Protein AF-A0A0B7A021-F1 (afdb_monomer)

Organism: NCBI:txid1028688

Radius of gyration: 15.33 Å; Cα contacts (8 Å, |Δi|>4): 39; chains: 1; bounding box: 28×19×52 Å

Mean predicted aligned error: 7.0 Å

Secondary structure (DSSP, 8-state):
------HHHHHHHIIIIIS-EE--EETTEE---EE--SS--TT-TTHHHHHHHHHHHHHHGGG--

pLDDT: mean 83.32, std 12.31, range [44.66, 96.19]

Structure (mmCIF, N/CA/C/O backbone):
data_AF-A0A0B7A021-F1
#
_entry.id   AF-A0A0B7A021-F1
#
loop_
_atom_site.group_PDB
_atom_site.id
_atom_site.type_symbol
_atom_site.label_atom_id
_atom_site.label_alt_id
_atom_site.label_comp_id
_atom_site.label_asym_id
_atom_site.label_entity_id
_atom_site.label_seq_id
_atom_site.pdbx_PDB_ins_code
_atom_site.Cartn_x
_atom_site.Cartn_y
_atom_site.Cartn_z
_atom_site.occupancy
_atom_site.B_iso_or_equiv
_atom_site.auth_seq_id
_atom_site.auth_comp_id
_atom_site.auth_asym_id
_atom_site.auth_atom_id
_atom_site.pdbx_PDB_model_num
ATOM 1 N N . GLU A 1 1 ? 12.519 3.521 -18.711 1.00 49.06 1 GLU A N 1
ATOM 2 C CA . GLU A 1 1 ? 13.325 3.048 -17.569 1.00 49.06 1 GLU A CA 1
ATOM 3 C C . GLU A 1 1 ? 12.690 1.807 -16.974 1.00 49.06 1 GLU A C 1
ATOM 5 O O . GLU A 1 1 ? 11.487 1.807 -16.734 1.00 49.06 1 GLU A O 1
ATOM 10 N N . SER A 1 2 ? 13.471 0.745 -16.790 1.00 63.88 2 SER A N 1
ATOM 11 C CA . SER A 1 2 ? 13.057 -0.413 -16.000 1.00 63.88 2 SER A CA 1
ATOM 12 C C . SER A 1 2 ? 13.134 -0.042 -14.523 1.00 63.88 2 SER A C 1
ATOM 14 O O . SER A 1 2 ? 14.183 0.398 -14.053 1.00 63.88 2 SER A O 1
ATOM 16 N N . ILE A 1 3 ? 12.033 -0.204 -13.796 1.00 68.62 3 ILE A N 1
ATOM 17 C CA . ILE A 1 3 ? 12.016 0.001 -12.349 1.00 68.62 3 ILE A CA 1
ATOM 18 C C . ILE A 1 3 ? 12.918 -1.090 -11.748 1.00 68.62 3 ILE A C 1
ATOM 20 O O . ILE A 1 3 ? 12.658 -2.271 -11.966 1.00 68.62 3 ILE A O 1
ATOM 24 N N . ASN A 1 4 ? 14.007 -0.703 -11.077 1.00 82.50 4 ASN A N 1
ATOM 25 C CA . ASN A 1 4 ? 14.988 -1.618 -10.479 1.00 82.50 4 ASN A CA 1
ATOM 26 C C . ASN A 1 4 ? 14.401 -2.275 -9.216 1.00 82.50 4 ASN A C 1
ATOM 28 O O . ASN A 1 4 ? 14.755 -1.918 -8.099 1.00 82.50 4 ASN A O 1
ATOM 32 N N . ILE A 1 5 ? 13.418 -3.149 -9.421 1.00 85.25 5 ILE A N 1
ATOM 33 C CA . ILE A 1 5 ? 12.684 -3.896 -8.399 1.00 85.25 5 ILE A CA 1
ATOM 34 C C . ILE A 1 5 ? 12.970 -5.372 -8.627 1.00 85.25 5 ILE A C 1
ATOM 36 O O . ILE A 1 5 ? 12.701 -5.896 -9.713 1.00 85.25 5 ILE A O 1
ATOM 40 N N . ASP A 1 6 ? 13.482 -6.045 -7.602 1.00 91.50 6 ASP A N 1
ATOM 41 C CA . ASP A 1 6 ? 13.735 -7.479 -7.646 1.00 91.50 6 ASP A CA 1
ATOM 42 C C . ASP A 1 6 ? 12.565 -8.301 -7.060 1.00 91.50 6 ASP A C 1
ATOM 44 O O . ASP A 1 6 ? 11.522 -7.793 -6.628 1.00 91.50 6 ASP A O 1
ATOM 48 N N . GLY A 1 7 ? 12.711 -9.629 -7.057 1.00 91.94 7 GLY A N 1
ATOM 49 C CA . GLY A 1 7 ? 11.685 -10.519 -6.508 1.00 91.94 7 GLY A CA 1
ATOM 50 C C . GLY A 1 7 ? 11.465 -10.361 -4.995 1.00 91.94 7 GLY A C 1
ATOM 51 O O . GLY A 1 7 ? 10.363 -10.627 -4.505 1.00 91.94 7 GLY A O 1
ATOM 52 N N . LYS A 1 8 ? 12.479 -9.931 -4.236 1.00 92.31 8 LYS A N 1
ATOM 53 C CA . LYS A 1 8 ? 12.369 -9.686 -2.791 1.00 92.31 8 LYS A CA 1
ATOM 54 C C . LYS A 1 8 ? 11.592 -8.401 -2.534 1.00 92.31 8 LYS A C 1
ATOM 56 O O . LYS A 1 8 ? 10.705 -8.418 -1.678 1.00 92.31 8 LYS A O 1
ATOM 61 N N . ASP A 1 9 ? 11.858 -7.356 -3.308 1.00 90.50 9 ASP A N 1
ATOM 62 C CA . ASP A 1 9 ? 11.113 -6.099 -3.278 1.00 90.50 9 ASP A CA 1
ATOM 63 C C . ASP A 1 9 ? 9.637 -6.345 -3.598 1.00 90.50 9 ASP A C 1
ATOM 65 O O . ASP A 1 9 ? 8.745 -5.925 -2.856 1.00 90.50 9 ASP A O 1
ATOM 69 N N . MET A 1 10 ? 9.361 -7.126 -4.648 1.00 89.38 10 MET A N 1
ATOM 70 C CA . MET A 1 10 ? 7.992 -7.470 -5.032 1.00 89.38 10 MET A CA 1
ATOM 71 C C . MET A 1 10 ? 7.264 -8.250 -3.931 1.00 89.38 10 MET A C 1
ATOM 73 O O . MET A 1 10 ? 6.103 -7.972 -3.619 1.00 89.38 10 MET A O 1
ATOM 77 N N . ARG A 1 11 ? 7.948 -9.20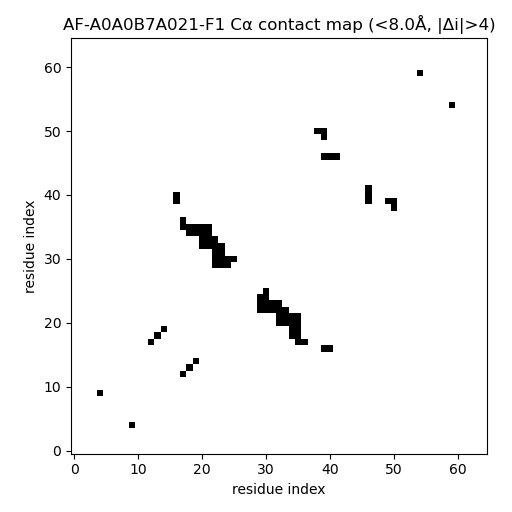7 -3.292 1.00 91.12 11 ARG A N 1
ATOM 78 C CA . ARG A 1 11 ? 7.392 -9.954 -2.157 1.00 91.12 11 ARG A CA 1
ATOM 79 C C . ARG A 1 11 ? 7.086 -9.034 -0.978 1.00 91.12 11 ARG A C 1
ATOM 81 O O . ARG A 1 11 ? 6.037 -9.178 -0.353 1.00 91.12 11 ARG A O 1
ATOM 88 N N . LEU A 1 12 ? 7.972 -8.085 -0.685 1.00 89.12 12 LEU A N 1
ATOM 89 C CA . LEU A 1 12 ? 7.775 -7.120 0.389 1.00 89.12 12 LEU A CA 1
ATOM 90 C C . LEU A 1 12 ? 6.558 -6.224 0.118 1.00 89.12 12 LEU A C 1
ATOM 92 O O . LEU A 1 12 ? 5.689 -6.097 0.982 1.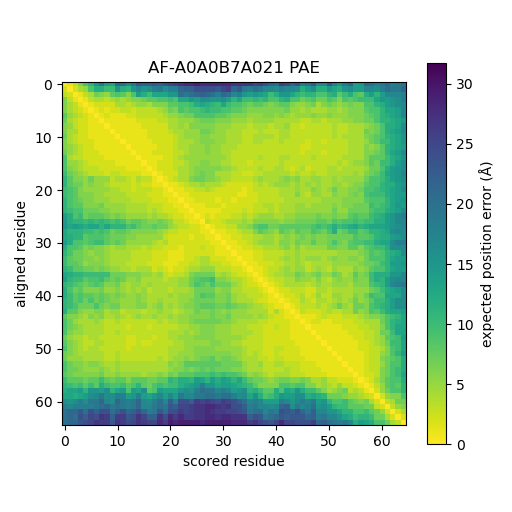00 89.12 12 LEU A O 1
ATOM 96 N N . ILE A 1 13 ? 6.454 -5.657 -1.088 1.00 87.69 13 ILE A N 1
ATOM 97 C CA . ILE A 1 13 ? 5.317 -4.820 -1.497 1.00 87.69 13 ILE A CA 1
ATOM 98 C C . ILE A 1 13 ? 4.011 -5.619 -1.404 1.00 87.69 13 ILE A C 1
ATOM 100 O O . ILE A 1 13 ? 3.037 -5.138 -0.822 1.00 87.69 13 ILE A O 1
ATOM 104 N N . LYS A 1 14 ? 3.998 -6.865 -1.895 1.00 87.94 14 LYS A N 1
ATOM 105 C CA . LYS A 1 14 ? 2.828 -7.752 -1.823 1.00 87.94 14 LYS A CA 1
ATOM 106 C C . LYS A 1 14 ? 2.387 -8.004 -0.380 1.00 87.94 14 LYS A C 1
ATOM 108 O O . LYS A 1 14 ? 1.211 -7.835 -0.062 1.00 87.94 14 LYS A O 1
ATOM 113 N N . ASN A 1 15 ? 3.314 -8.347 0.507 1.00 87.56 15 ASN A N 1
ATOM 114 C CA . ASN A 1 15 ? 2.981 -8.634 1.902 1.00 87.56 15 ASN A CA 1
ATOM 115 C C . ASN A 1 15 ? 2.465 -7.387 2.638 1.00 87.56 15 ASN A C 1
ATOM 117 O O . ASN A 1 15 ? 1.530 -7.481 3.428 1.00 87.56 15 ASN A O 1
ATOM 121 N N . MET A 1 16 ? 3.055 -6.216 2.376 1.00 85.50 16 MET A N 1
ATOM 122 C CA . MET A 1 16 ? 2.705 -4.984 3.089 1.00 85.50 16 MET A CA 1
ATOM 123 C C . MET A 1 16 ? 1.453 -4.281 2.558 1.00 85.50 16 MET A C 1
ATOM 125 O O . MET A 1 16 ? 0.761 -3.632 3.342 1.00 85.50 16 MET A O 1
ATOM 129 N N . TYR A 1 17 ? 1.184 -4.370 1.253 1.00 83.94 17 TYR A N 1
ATOM 130 C CA . TYR A 1 17 ? 0.142 -3.572 0.597 1.00 83.94 17 TYR A CA 1
ATOM 131 C C . TYR A 1 17 ? -0.924 -4.398 -0.121 1.00 83.94 17 TYR A C 1
ATOM 133 O O . TYR A 1 17 ? -2.041 -3.916 -0.251 1.00 83.94 17 TYR A O 1
ATOM 141 N N . TRP A 1 18 ? -0.652 -5.634 -0.547 1.00 84.44 18 TRP A N 1
ATOM 142 C CA . TRP A 1 18 ? -1.680 -6.480 -1.174 1.00 84.44 18 TRP A CA 1
ATOM 143 C C . TRP A 1 18 ? -2.392 -7.378 -0.159 1.00 84.44 18 TRP A C 1
ATOM 145 O O . TRP A 1 18 ? -3.609 -7.495 -0.173 1.00 84.44 18 TRP A O 1
ATOM 155 N N . GLN A 1 19 ? -1.642 -7.997 0.754 1.00 86.00 19 GLN A N 1
ATOM 156 C CA . GLN A 1 19 ? -2.181 -8.951 1.736 1.00 86.00 19 GLN A CA 1
ATOM 157 C C . GLN A 1 19 ? -2.519 -8.303 3.085 1.00 86.00 19 GLN A C 1
ATOM 159 O O . GLN A 1 19 ? -2.582 -8.983 4.107 1.00 86.00 19 GLN A O 1
ATOM 164 N N . HIS A 1 20 ? -2.707 -6.984 3.111 1.00 87.25 20 HIS A N 1
ATOM 165 C CA . HIS A 1 20 ? -2.912 -6.263 4.358 1.00 87.25 20 HIS A CA 1
ATOM 166 C C . HIS A 1 20 ? -4.375 -6.274 4.806 1.00 87.25 20 HIS A C 1
ATOM 168 O O . HIS A 1 20 ? -5.304 -6.191 4.001 1.00 87.25 20 HIS A O 1
ATOM 174 N N . SER A 1 21 ? -4.567 -6.324 6.123 1.00 90.94 21 SER A N 1
ATOM 175 C CA . SER A 1 21 ? -5.861 -6.153 6.774 1.00 90.94 21 SER A CA 1
ATOM 176 C C . SER A 1 21 ? -5.838 -4.961 7.721 1.00 90.94 21 SER A C 1
ATOM 178 O O . SER A 1 21 ? -4.815 -4.668 8.349 1.00 90.94 21 SER A O 1
ATOM 180 N N . ALA A 1 22 ? -6.974 -4.288 7.860 1.00 89.44 22 ALA A N 1
ATOM 181 C CA . ALA A 1 22 ? -7.153 -3.196 8.806 1.00 89.44 22 ALA A CA 1
ATOM 182 C C . ALA A 1 22 ? -8.504 -3.314 9.516 1.00 89.44 22 ALA A C 1
ATOM 184 O O . ALA A 1 22 ? -9.466 -3.835 8.957 1.00 89.44 22 ALA A O 1
ATOM 185 N N . ALA A 1 23 ? -8.553 -2.816 10.748 1.00 92.50 23 ALA A N 1
ATOM 186 C CA . ALA A 1 23 ? -9.772 -2.649 11.523 1.00 92.50 23 ALA A CA 1
ATOM 187 C C . ALA A 1 23 ? -9.970 -1.160 11.818 1.00 92.50 23 ALA A C 1
ATOM 189 O O . ALA A 1 23 ? -8.997 -0.421 12.006 1.00 92.50 23 ALA A O 1
ATOM 190 N N 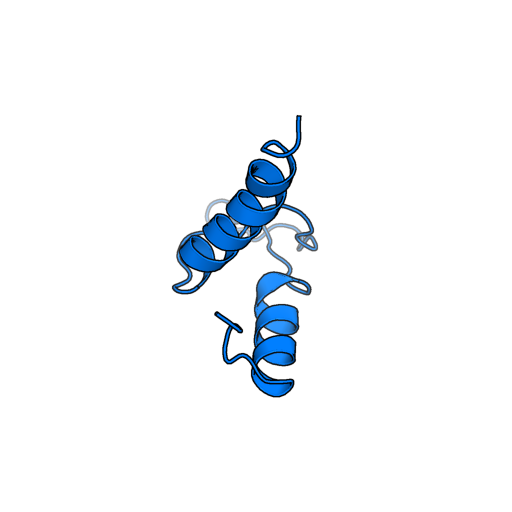. ILE A 1 24 ? -11.226 -0.725 11.867 1.00 90.88 24 ILE A N 1
ATOM 191 C CA . ILE A 1 24 ? -11.574 0.626 12.306 1.00 90.88 24 ILE A CA 1
ATOM 192 C C . ILE A 1 24 ? -11.482 0.650 13.832 1.00 90.88 24 ILE A C 1
ATOM 194 O O . ILE A 1 24 ? -12.040 -0.218 14.503 1.00 90.88 24 ILE A O 1
ATOM 198 N N . ARG A 1 25 ? -10.765 1.632 14.383 1.00 93.62 25 ARG A N 1
ATOM 199 C CA . ARG A 1 25 ? -10.728 1.885 15.824 1.00 93.62 25 ARG A CA 1
ATOM 200 C C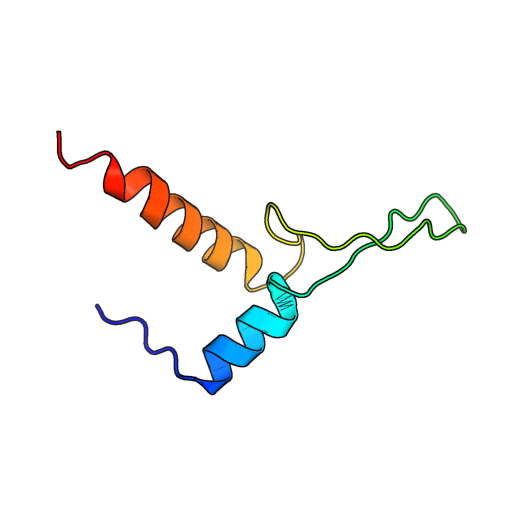 . ARG A 1 25 ? -11.668 3.040 16.148 1.00 93.62 25 ARG A C 1
ATOM 202 O O . ARG A 1 25 ? -11.502 4.119 15.585 1.00 93.62 25 ARG A O 1
ATOM 209 N N . LEU A 1 26 ? -12.601 2.813 17.067 1.00 94.75 26 LEU A N 1
ATOM 210 C CA . LEU A 1 26 ? -13.473 3.843 17.627 1.00 94.75 26 LEU A CA 1
ATOM 211 C C . LEU A 1 26 ? -13.196 3.918 19.130 1.00 94.75 26 LEU A C 1
ATOM 213 O O . LEU A 1 26 ? -13.398 2.940 19.846 1.00 94.75 26 LEU A O 1
ATOM 217 N N . GLU A 1 27 ? -12.663 5.053 19.587 1.00 94.88 27 GLU A N 1
ATOM 218 C CA . GLU A 1 27 ? -12.223 5.255 20.975 1.00 94.88 27 GLU A CA 1
ATOM 219 C C . GLU A 1 27 ? -11.250 4.151 21.452 1.00 94.88 27 GLU A C 1
ATOM 221 O O . GLU A 1 27 ? -10.123 4.019 20.948 1.00 94.88 27 GLU A O 1
ATOM 226 N N . ASN A 1 28 ? -11.694 3.332 22.409 1.00 95.00 28 ASN A N 1
ATOM 227 C CA . ASN A 1 28 ? -10.940 2.226 22.991 1.00 95.00 28 ASN A CA 1
ATOM 228 C C . ASN A 1 28 ? -11.333 0.857 22.419 1.00 95.00 28 ASN A C 1
ATOM 230 O O . ASN A 1 28 ? -10.813 -0.158 22.878 1.00 95.00 28 ASN A O 1
ATOM 234 N N . GLN A 1 29 ? -12.208 0.811 21.413 1.00 95.81 29 GLN A N 1
ATOM 235 C CA . GLN A 1 29 ? -12.628 -0.427 20.768 1.00 95.81 29 GLN A CA 1
ATOM 236 C C . GLN A 1 29 ? -11.981 -0.582 19.391 1.00 95.81 29 GLN A C 1
ATOM 238 O O . GLN A 1 29 ? -11.931 0.349 18.583 1.00 95.81 29 GLN A O 1
ATOM 243 N N . ILE A 1 30 ? -11.481 -1.787 19.123 1.00 96.19 30 ILE A N 1
ATOM 244 C CA . ILE A 1 30 ? -10.985 -2.196 17.808 1.00 96.19 30 ILE A CA 1
ATOM 245 C C . ILE A 1 30 ? -12.077 -3.042 17.162 1.00 96.19 30 ILE A C 1
ATOM 247 O O . ILE A 1 30 ? -12.540 -4.014 17.756 1.00 96.19 30 ILE A O 1
ATOM 251 N N . GLY A 1 31 ? -12.495 -2.650 15.962 1.00 94.81 31 GLY A N 1
ATOM 252 C CA . GLY A 1 31 ? -13.484 -3.382 15.185 1.00 94.81 31 GLY A CA 1
ATOM 253 C C . GLY A 1 31 ? -12.931 -4.659 14.550 1.00 94.81 31 GLY A C 1
ATOM 254 O O . GLY A 1 31 ? -11.835 -5.133 14.848 1.00 94.81 31 GLY A O 1
ATOM 255 N N . ILE A 1 32 ? -13.703 -5.208 13.620 1.00 96.00 32 ILE A N 1
ATOM 256 C CA . ILE A 1 32 ? -13.332 -6.414 12.881 1.00 96.00 32 ILE A CA 1
ATOM 257 C C . ILE A 1 32 ? -12.249 -6.067 11.853 1.00 96.00 32 ILE A C 1
ATOM 259 O O . ILE A 1 32 ? -12.275 -5.007 11.223 1.00 96.00 32 ILE A O 1
ATOM 263 N N . TYR A 1 33 ? -11.283 -6.967 11.683 1.00 94.12 33 TYR A N 1
ATOM 264 C CA . TYR A 1 33 ? -10.279 -6.845 10.635 1.00 94.12 33 TYR A CA 1
ATOM 265 C C . TYR A 1 33 ? -10.865 -7.238 9.283 1.00 94.12 33 TYR A C 1
ATOM 267 O O . TYR A 1 33 ? -11.375 -8.343 9.108 1.00 94.12 33 TYR A O 1
ATOM 275 N N . HIS A 1 34 ? -10.711 -6.353 8.308 1.00 90.94 34 HIS A N 1
ATOM 276 C CA . HIS A 1 34 ? -11.070 -6.597 6.920 1.00 90.94 34 HIS A CA 1
ATOM 277 C C . HIS A 1 34 ? -9.821 -6.572 6.047 1.00 90.94 34 HIS A C 1
ATOM 279 O O . HIS A 1 34 ? -8.920 -5.756 6.257 1.00 90.94 34 HIS A O 1
ATOM 285 N N . VAL A 1 35 ? -9.766 -7.468 5.061 1.00 90.69 35 VAL A N 1
ATOM 286 C CA . VAL A 1 35 ? -8.732 -7.437 4.021 1.00 90.69 35 VAL A CA 1
ATOM 287 C C . VAL A 1 35 ? -8.967 -6.213 3.147 1.00 90.69 35 VAL A C 1
ATOM 289 O O . VAL A 1 35 ? -10.083 -5.976 2.687 1.00 90.69 35 VAL A O 1
ATOM 292 N N . ILE A 1 36 ? -7.914 -5.440 2.910 1.00 86.81 36 ILE A N 1
ATOM 293 C CA . ILE A 1 36 ? -7.991 -4.228 2.104 1.00 86.81 36 ILE A CA 1
ATOM 294 C C . ILE A 1 36 ? -7.557 -4.560 0.680 1.00 86.81 36 ILE A C 1
ATOM 296 O O . ILE A 1 36 ? -6.398 -4.871 0.422 1.00 86.81 36 ILE A O 1
ATOM 300 N N . GLN A 1 37 ? -8.512 -4.490 -0.245 1.00 79.81 37 GLN A N 1
ATOM 301 C CA . GLN A 1 37 ? -8.311 -4.822 -1.660 1.00 79.81 37 GLN A CA 1
ATOM 302 C C . GLN A 1 37 ? -8.280 -3.582 -2.567 1.00 79.81 37 GLN A C 1
ATOM 304 O O . GLN A 1 37 ? -7.970 -3.688 -3.751 1.00 79.81 37 GLN A O 1
ATOM 309 N N . LEU A 1 38 ? -8.617 -2.408 -2.024 1.00 77.56 38 LEU A N 1
ATOM 310 C CA . LEU A 1 38 ? -8.767 -1.158 -2.764 1.00 77.56 38 LEU A CA 1
ATOM 311 C C . LEU A 1 38 ? -8.057 -0.015 -2.035 1.00 77.56 38 LEU A C 1
ATOM 313 O O . LEU A 1 38 ? -8.218 0.165 -0.828 1.00 77.56 38 LEU A O 1
ATOM 317 N N . GLY A 1 39 ? -7.311 0.783 -2.799 1.00 79.12 39 GLY A N 1
ATOM 318 C CA . GLY A 1 39 ? -6.569 1.937 -2.293 1.00 79.12 39 GLY A CA 1
ATOM 319 C C . GLY A 1 39 ? -5.214 1.588 -1.669 1.00 79.12 39 GLY A C 1
ATOM 320 O O . GLY A 1 39 ? -4.736 0.459 -1.738 1.00 79.12 39 GLY A O 1
ATOM 321 N N . VAL A 1 40 ? -4.575 2.60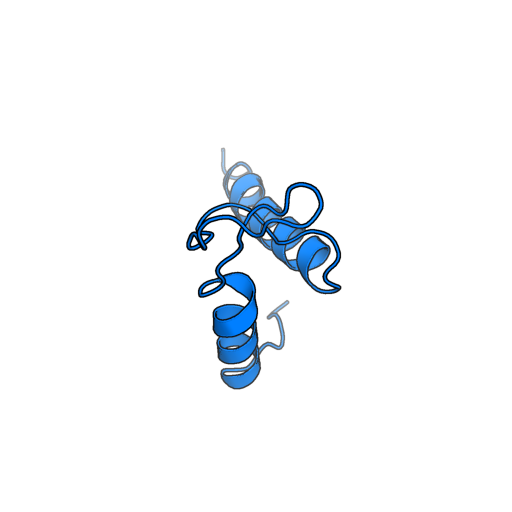0 -1.077 1.00 83.56 40 VAL A N 1
ATOM 322 C CA . VAL A 1 40 ? -3.286 2.479 -0.381 1.00 83.56 40 VAL A CA 1
ATOM 323 C C . VAL A 1 40 ? -3.410 2.989 1.052 1.00 83.56 40 VAL A C 1
ATOM 325 O O . VAL A 1 40 ? -4.136 3.947 1.330 1.00 83.56 40 VAL A O 1
ATOM 328 N N . ARG A 1 41 ? -2.676 2.369 1.979 1.00 81.94 41 ARG A N 1
ATOM 329 C CA . ARG A 1 41 ? -2.706 2.740 3.397 1.00 81.94 41 ARG A CA 1
ATOM 330 C C . ARG A 1 41 ? -2.052 4.104 3.629 1.00 81.94 41 ARG A C 1
ATOM 332 O O . ARG A 1 41 ? -0.840 4.235 3.489 1.00 81.94 41 ARG A O 1
ATOM 339 N N . GLN A 1 42 ? -2.820 5.107 4.037 1.00 80.88 42 GLN A N 1
ATOM 340 C CA . GLN A 1 42 ? -2.279 6.435 4.350 1.00 80.88 42 GLN A CA 1
ATOM 341 C C . GLN A 1 42 ? -1.277 6.386 5.520 1.00 80.88 42 GLN A C 1
ATOM 343 O O . GLN A 1 42 ? -1.379 5.537 6.410 1.00 80.88 42 GLN A O 1
ATOM 348 N N . GLY A 1 43 ? -0.281 7.276 5.494 1.00 84.50 43 GLY A N 1
ATOM 349 C CA . GLY A 1 43 ? 0.765 7.359 6.524 1.00 84.50 43 GLY A CA 1
ATOM 350 C C . GLY A 1 43 ? 1.913 6.351 6.382 1.00 84.50 43 GLY A C 1
ATOM 351 O O . GLY A 1 43 ? 2.728 6.222 7.293 1.00 84.50 43 GLY A O 1
ATOM 352 N N . ARG A 1 44 ? 2.005 5.622 5.261 1.00 84.69 44 ARG A N 1
ATOM 353 C CA . ARG A 1 44 ? 3.180 4.802 4.927 1.00 84.69 44 ARG A CA 1
ATOM 354 C C . ARG A 1 44 ? 4.011 5.463 3.833 1.00 84.69 44 ARG A C 1
ATOM 356 O O . ARG A 1 44 ? 3.455 5.992 2.878 1.00 84.69 44 ARG A O 1
ATOM 363 N N . VAL A 1 45 ? 5.335 5.360 3.961 1.00 89.12 45 VAL A N 1
ATOM 364 C CA . VAL A 1 45 ? 6.318 6.005 3.069 1.00 89.12 45 VAL A CA 1
ATOM 365 C C . VAL A 1 45 ? 6.116 5.626 1.600 1.00 89.12 45 VAL A C 1
ATOM 367 O O . VAL A 1 45 ? 6.221 6.491 0.746 1.00 89.12 45 VAL A O 1
ATOM 370 N N . LEU A 1 46 ? 5.765 4.368 1.304 1.00 88.38 46 LEU A N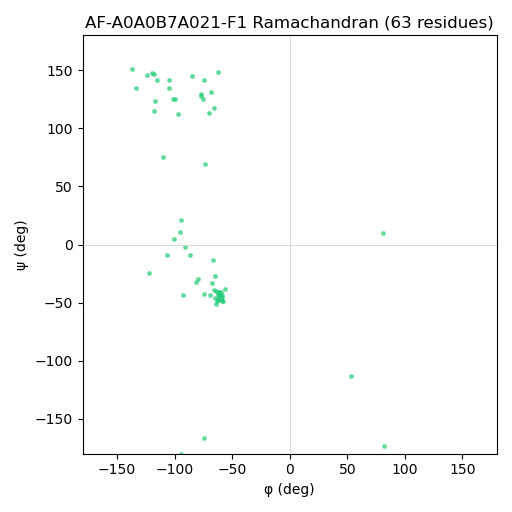 1
ATOM 371 C CA . LEU A 1 46 ? 5.603 3.900 -0.082 1.00 88.38 46 LEU A CA 1
ATOM 372 C C . LEU A 1 46 ? 4.205 4.156 -0.663 1.00 88.38 46 LEU A C 1
ATOM 374 O O . LEU A 1 46 ? 3.991 3.945 -1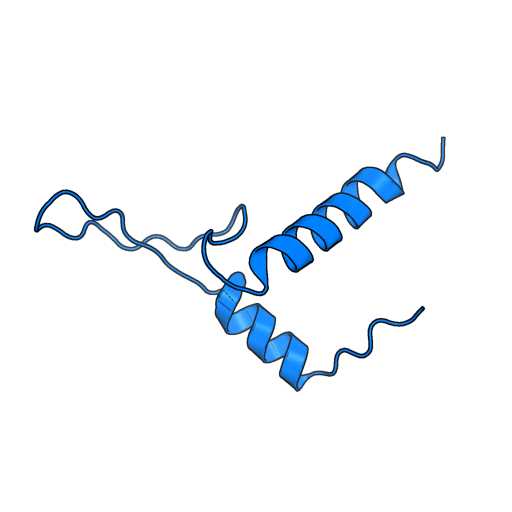.854 1.00 88.38 46 LEU A O 1
ATOM 378 N N . SER A 1 47 ? 3.233 4.582 0.147 1.00 88.94 47 SER A N 1
ATOM 379 C CA . SER A 1 47 ? 1.857 4.769 -0.327 1.00 88.94 47 SER A CA 1
ATOM 380 C C . SER A 1 47 ? 1.719 5.832 -1.419 1.00 88.94 47 SER A C 1
ATOM 382 O O . SER A 1 47 ? 1.017 5.548 -2.390 1.00 88.94 47 SER A O 1
ATOM 384 N N . PRO A 1 48 ? 2.372 7.011 -1.331 1.00 90.50 48 PRO A N 1
ATOM 385 C CA . PRO A 1 48 ? 2.340 7.996 -2.411 1.00 90.50 48 PRO A CA 1
ATOM 386 C C . PRO A 1 48 ? 2.893 7.439 -3.729 1.00 90.50 48 PRO A C 1
ATOM 388 O O . PRO A 1 48 ? 2.272 7.611 -4.777 1.00 90.50 48 PRO A O 1
ATOM 391 N N . ASP A 1 49 ? 4.011 6.712 -3.683 1.00 89.12 49 ASP A N 1
ATOM 392 C CA . ASP A 1 49 ? 4.653 6.164 -4.882 1.00 89.12 49 ASP A CA 1
ATOM 393 C C . ASP A 1 49 ? 3.825 5.049 -5.525 1.00 89.12 49 ASP A C 1
ATOM 395 O O . ASP A 1 49 ? 3.632 5.042 -6.743 1.00 89.12 49 ASP A O 1
ATOM 399 N N . LEU A 1 50 ? 3.272 4.138 -4.716 1.00 86.81 50 LEU A N 1
ATOM 400 C CA . LEU A 1 50 ? 2.385 3.075 -5.195 1.00 86.81 50 LEU A CA 1
ATOM 401 C C . LEU A 1 50 ? 1.093 3.644 -5.794 1.00 86.81 50 LEU A C 1
ATOM 403 O O . LEU A 1 50 ? 0.645 3.173 -6.842 1.00 86.81 50 LEU A O 1
ATOM 407 N N . PHE A 1 51 ? 0.521 4.680 -5.174 1.00 86.81 51 PHE A N 1
ATOM 408 C CA 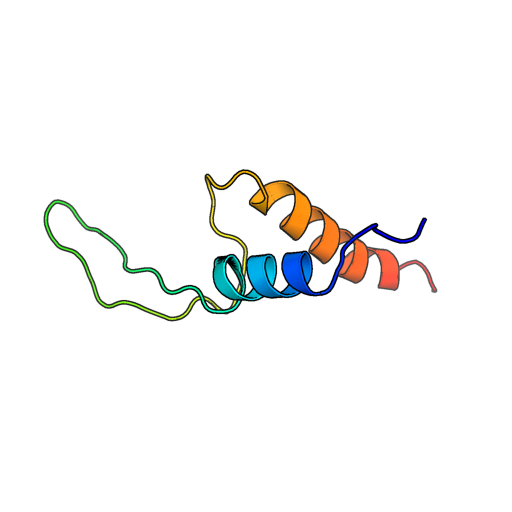. PHE A 1 51 ? -0.635 5.387 -5.722 1.00 86.81 51 PHE A CA 1
ATOM 409 C C . PHE A 1 51 ? -0.299 6.038 -7.066 1.00 86.81 51 PHE A C 1
ATOM 411 O O . PHE A 1 51 ? -1.019 5.848 -8.045 1.00 86.81 51 PHE A O 1
ATOM 418 N N . ASN A 1 52 ? 0.835 6.734 -7.150 1.00 88.06 52 ASN A N 1
ATOM 419 C CA . ASN A 1 52 ? 1.292 7.365 -8.383 1.00 88.06 52 ASN A CA 1
ATOM 420 C C . ASN A 1 52 ? 1.549 6.343 -9.498 1.00 88.06 52 ASN A C 1
ATOM 422 O O . ASN A 1 52 ? 1.178 6.591 -10.644 1.00 88.06 52 ASN A O 1
ATOM 426 N N . LEU A 1 53 ? 2.151 5.190 -9.188 1.00 85.62 53 LEU A N 1
ATOM 427 C CA . LEU A 1 53 ? 2.362 4.100 -10.143 1.00 85.62 53 LEU A CA 1
ATOM 428 C C . LEU A 1 53 ? 1.030 3.548 -10.668 1.00 85.62 53 LEU A C 1
ATOM 430 O O . LEU A 1 53 ? 0.849 3.411 -11.879 1.00 85.62 53 LEU A O 1
ATOM 434 N N . TYR A 1 54 ? 0.085 3.281 -9.767 1.00 83.56 54 TYR A N 1
ATOM 435 C CA . TYR A 1 54 ? -1.261 2.835 -10.120 1.00 83.56 54 TYR A CA 1
ATOM 436 C C . TYR A 1 54 ? -1.968 3.844 -11.039 1.00 83.56 54 TYR A C 1
ATOM 438 O O . TYR A 1 54 ? -2.457 3.487 -12.114 1.00 83.56 54 TYR A O 1
ATOM 446 N N . CYS A 1 55 ? -1.939 5.124 -10.669 1.00 85.94 55 CYS A N 1
ATOM 447 C CA . CYS A 1 55 ? -2.488 6.221 -11.456 1.00 85.94 55 CYS A CA 1
ATOM 448 C C . CYS A 1 55 ? -1.816 6.343 -12.830 1.00 85.94 55 CYS A C 1
ATOM 450 O O . CYS A 1 55 ? -2.517 6.492 -13.829 1.00 85.94 55 CYS A O 1
ATOM 452 N N . LYS A 1 56 ? -0.483 6.242 -12.916 1.00 85.81 56 LYS A N 1
ATOM 453 C CA . LYS A 1 56 ? 0.250 6.259 -14.193 1.00 85.81 56 LYS A CA 1
ATOM 454 C C . LYS A 1 56 ? -0.175 5.121 -15.111 1.00 85.81 56 LYS A C 1
ATOM 456 O O . LYS A 1 56 ? -0.346 5.370 -16.298 1.00 85.81 56 LYS A O 1
ATOM 461 N N . ASN A 1 57 ? -0.392 3.915 -14.589 1.00 81.44 57 ASN A N 1
ATOM 462 C CA . ASN A 1 57 ? -0.879 2.804 -15.406 1.00 81.44 57 ASN A CA 1
ATOM 463 C C . ASN A 1 57 ? -2.287 3.101 -15.942 1.00 81.44 57 ASN A C 1
ATOM 465 O O . ASN A 1 57 ? -2.502 3.077 -17.149 1.00 81.44 57 ASN A O 1
ATOM 469 N N . ILE A 1 58 ? -3.231 3.493 -15.083 1.00 77.56 58 ILE A N 1
ATOM 470 C CA . ILE A 1 58 ? -4.618 3.765 -15.504 1.00 77.56 58 ILE A CA 1
ATOM 471 C C . ILE A 1 58 ? -4.720 4.958 -16.460 1.00 77.56 58 ILE A C 1
ATOM 473 O O . ILE A 1 58 ? -5.415 4.891 -17.473 1.00 77.56 58 ILE A O 1
ATOM 477 N N . MET A 1 59 ? -4.042 6.063 -16.150 1.00 71.50 59 MET A N 1
ATOM 478 C CA . MET A 1 59 ? -4.100 7.292 -16.947 1.00 71.50 59 MET A CA 1
ATOM 479 C C . MET A 1 59 ? -3.201 7.225 -18.186 1.00 71.50 59 MET A C 1
ATOM 481 O O . MET A 1 59 ? -3.526 7.820 -19.210 1.00 71.50 59 MET A O 1
ATOM 485 N N . GLY A 1 60 ? -2.097 6.479 -18.130 1.00 62.34 60 GLY A N 1
ATOM 486 C CA . GLY A 1 60 ? -1.203 6.241 -19.263 1.00 62.34 60 GLY A CA 1
ATOM 487 C C . GLY A 1 60 ? -1.848 5.394 -20.360 1.00 62.34 60 GLY A C 1
ATOM 488 O O . GLY A 1 60 ? -1.628 5.662 -21.540 1.00 62.34 60 GLY A O 1
ATOM 489 N N . HIS A 1 61 ? -2.730 4.455 -19.999 1.00 57.81 61 HIS A N 1
ATOM 490 C CA . HIS A 1 61 ? -3.527 3.689 -20.965 1.00 57.81 61 HIS A CA 1
ATOM 491 C C . HIS A 1 61 ? -4.556 4.534 -21.742 1.00 57.81 61 HIS A C 1
ATOM 493 O O . HIS A 1 61 ? -5.049 4.074 -22.767 1.00 57.81 61 HIS A O 1
ATOM 499 N N . ARG A 1 62 ? -4.849 5.775 -21.322 1.00 55.53 62 ARG A N 1
ATOM 500 C CA . ARG A 1 62 ? -5.792 6.678 -22.013 1.00 55.53 62 ARG A CA 1
ATOM 501 C C . ARG A 1 62 ? -5.164 7.597 -23.068 1.00 55.53 62 ARG A C 1
ATOM 503 O O . ARG A 1 62 ? -5.896 8.334 -23.712 1.00 55.53 62 ARG A O 1
ATOM 510 N N . LYS A 1 63 ? -3.839 7.570 -23.271 1.00 51.38 63 LYS A N 1
ATOM 511 C CA . LYS A 1 63 ? -3.147 8.406 -24.282 1.00 51.38 63 LYS A CA 1
ATOM 512 C C . LYS A 1 63 ? -2.887 7.712 -25.630 1.00 51.38 63 LYS A C 1
ATOM 514 O O . LYS A 1 63 ? -2.150 8.244 -26.451 1.00 51.38 63 LYS A O 1
ATOM 519 N N . LYS A 1 64 ? -3.474 6.537 -25.869 1.00 49.88 64 LYS A N 1
ATOM 520 C CA . LYS A 1 64 ? -3.522 5.895 -27.193 1.00 49.88 64 LYS A CA 1
ATOM 521 C C . LYS A 1 64 ? -4.961 5.941 -27.707 1.00 49.88 64 LYS A C 1
ATOM 523 O O . LYS A 1 64 ? -5.675 4.947 -27.622 1.00 49.88 64 LYS A O 1
ATOM 528 N N . GLY A 1 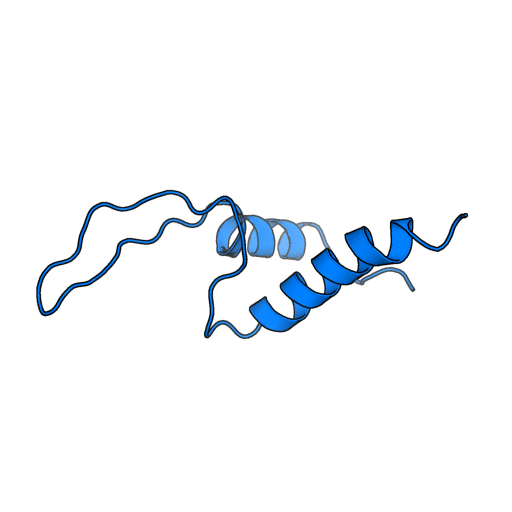65 ? -5.379 7.118 -28.150 1.00 44.66 65 GLY A N 1
ATOM 529 C CA . GLY A 1 65 ? -6.651 7.392 -28.811 1.00 44.66 65 GLY A CA 1
ATOM 530 C C . GLY A 1 65 ? -6.446 8.559 -29.749 1.00 44.66 65 GLY A C 1
ATOM 531 O O . GLY A 1 65 ? -5.817 9.535 -29.281 1.00 44.66 65 GLY A O 1
#

Solvent-accessible surface area (backbone atoms only — not comparable to full-atom values): 4204 Å² total; per-residue (Å²): 134,82,79,96,68,54,75,66,54,51,50,51,52,39,55,68,59,57,70,29,64,52,52,62,68,57,95,93,44,74,52,71,74,41,76,44,88,74,85,67,64,84,96,44,89,61,31,66,57,53,50,51,52,53,49,47,55,64,58,56,66,66,71,81,121

Sequence (65 aa):
ESINIDGKDMRLIKNMYWQHSAAIRLENQIGIYHVIQLGVRQGRVLSPDLFNLYCKNIMGHRKKG

Foldseek 3Di:
DPDPADPVNVVVCCVQWVQDWAFDDDDPDTHDIDGDHDAGDPPDPCRVVVVVVVCCVVVVVVPPD